Protein AF-A0A257RKQ1-F1 (afdb_monomer)

Radius of gyration: 13.01 Å; Cα contacts (8 Å, |Δi|>4): 77; chains: 1; bounding box: 38×26×35 Å

pLDDT: mean 87.75, std 10.82, range [37.28, 96.25]

Mean predicted aligned error: 4.76 Å

Foldseek 3Di:
DDPLLVLLVVVLVPDDPDQDLVNLLVQLLVLVVLLVVQVPDPPRDPVSNSVSLSSNVSSLVVNCVVVVNDDDSVVVPPVVVVVVVSQVVCVVVVRHSPPDD

Nearest PDB structures (foldseek):
  3crc-assembly1_B  TM=5.013E-01  e=1.501E+00  Escherichia coli K-12
  7qcf-assembly2_C-2  TM=6.398E-01  e=3.801E+00  Escherichia coli K-12
  5ie9-assembly1_C  TM=5.727E-01  e=3.801E+00  Bacillus cereus
  3cra-assembly1_A  TM=4.741E-01  e=4.240E+00  Escherichia coli K-12

Structure (mmCIF, N/CA/C/O backbone):
data_AF-A0A257RKQ1-F1
#
_entry.id   AF-A0A257RKQ1-F1
#
loop_
_atom_site.group_PDB
_atom_site.id
_atom_site.type_symbol
_atom_site.label_atom_id
_atom_site.label_alt_id
_atom_site.label_comp_id
_atom_site.label_asym_id
_atom_site.label_entity_id
_atom_site.label_seq_id
_atom_site.pdbx_PDB_ins_code
_atom_site.Cartn_x
_atom_site.Cartn_y
_atom_site.Cartn_z
_atom_site.occupancy
_atom_site.B_iso_or_equiv
_atom_site.auth_seq_id
_atom_site.auth_comp_id
_atom_site.auth_asym_id
_atom_site.auth_atom_id
_atom_site.pdbx_PDB_model_num
ATOM 1 N N . MET A 1 1 ? 5.267 3.805 -19.450 1.00 68.06 1 MET A N 1
ATOM 2 C CA . MET A 1 1 ? 5.189 2.971 -18.236 1.00 68.06 1 MET A CA 1
ATOM 3 C C . MET A 1 1 ? 6.596 2.871 -17.667 1.00 68.06 1 MET A C 1
ATOM 5 O O . MET A 1 1 ? 7.515 2.649 -18.447 1.00 68.06 1 MET A O 1
ATOM 9 N N . SER A 1 2 ? 6.803 3.191 -16.387 1.00 87.94 2 SER A N 1
ATOM 10 C CA . SER A 1 2 ? 8.135 3.128 -15.765 1.00 87.94 2 SER A CA 1
ATOM 11 C C . SER A 1 2 ? 8.404 1.716 -15.237 1.00 87.94 2 SER A C 1
ATOM 13 O O . SER A 1 2 ? 7.466 0.991 -14.909 1.00 87.94 2 SER A O 1
ATOM 15 N N . MET A 1 3 ? 9.680 1.338 -15.095 1.00 91.50 3 MET A N 1
ATOM 16 C CA . MET A 1 3 ? 10.067 0.056 -14.483 1.00 91.50 3 MET A CA 1
ATOM 17 C C . MET A 1 3 ? 9.423 -0.131 -13.099 1.00 91.50 3 MET A C 1
ATOM 19 O O . MET A 1 3 ? 9.041 -1.238 -12.733 1.00 91.50 3 MET A O 1
ATOM 23 N N . TYR A 1 4 ? 9.275 0.956 -12.338 1.00 93.56 4 TYR A N 1
ATOM 24 C CA . TYR A 1 4 ? 8.638 0.933 -11.024 1.00 93.56 4 TYR A CA 1
ATOM 25 C C . TYR A 1 4 ? 7.174 0.483 -11.100 1.00 93.56 4 TYR A C 1
ATOM 27 O O . TYR A 1 4 ? 6.776 -0.449 -10.404 1.00 93.56 4 TYR A O 1
ATOM 35 N N . VAL A 1 5 ? 6.395 1.095 -11.997 1.00 93.44 5 VAL A N 1
ATOM 36 C CA . VAL A 1 5 ? 4.977 0.768 -12.208 1.00 93.44 5 VAL A CA 1
ATOM 37 C C . VAL A 1 5 ? 4.810 -0.672 -12.698 1.00 93.44 5 VAL A C 1
ATOM 39 O O . VAL A 1 5 ? 3.911 -1.377 -12.241 1.00 93.44 5 VAL A O 1
ATOM 42 N N . GLU A 1 6 ? 5.702 -1.157 -13.566 1.00 93.81 6 GLU A N 1
ATOM 43 C CA . GLU A 1 6 ? 5.685 -2.557 -14.015 1.00 93.81 6 GLU A CA 1
ATOM 44 C C . GLU A 1 6 ? 5.924 -3.541 -12.862 1.00 93.81 6 GLU A C 1
ATOM 46 O O . GLU A 1 6 ? 5.223 -4.552 -12.748 1.00 93.81 6 GLU A O 1
ATOM 51 N N . LEU A 1 7 ? 6.894 -3.248 -11.989 1.00 94.31 7 LEU A N 1
ATOM 52 C CA . LEU A 1 7 ? 7.181 -4.065 -10.809 1.00 94.31 7 LEU A CA 1
ATOM 53 C C . LEU A 1 7 ? 6.007 -4.062 -9.828 1.00 94.31 7 LEU A C 1
ATOM 55 O O . LEU A 1 7 ? 5.608 -5.130 -9.365 1.00 94.31 7 LEU A O 1
ATOM 59 N N . LEU A 1 8 ? 5.425 -2.894 -9.550 1.00 94.50 8 LEU A N 1
ATOM 60 C CA . LEU A 1 8 ? 4.277 -2.763 -8.653 1.00 94.50 8 LEU A CA 1
ATOM 61 C C . LEU A 1 8 ? 3.054 -3.511 -9.196 1.00 94.50 8 LEU A C 1
ATOM 63 O O . LEU A 1 8 ? 2.415 -4.269 -8.467 1.00 94.50 8 LEU A O 1
ATOM 67 N N . THR A 1 9 ? 2.771 -3.365 -10.491 1.00 94.44 9 THR A N 1
ATOM 68 C CA . THR A 1 9 ? 1.660 -4.051 -11.164 1.00 94.44 9 THR A CA 1
ATOM 69 C C . THR A 1 9 ? 1.805 -5.569 -11.072 1.00 94.44 9 THR A C 1
ATOM 71 O O . THR A 1 9 ? 0.854 -6.261 -10.704 1.00 94.44 9 THR A O 1
ATOM 74 N N . ARG A 1 10 ? 3.005 -6.105 -11.337 1.00 94.19 10 ARG A N 1
ATOM 75 C CA . ARG A 1 10 ? 3.280 -7.543 -11.179 1.00 94.19 10 ARG A CA 1
ATOM 76 C C . ARG A 1 10 ? 3.136 -7.995 -9.730 1.00 94.19 10 ARG A C 1
ATOM 78 O O . ARG A 1 10 ? 2.465 -8.988 -9.464 1.00 94.19 10 ARG A O 1
ATOM 85 N N . ALA A 1 11 ? 3.695 -7.238 -8.790 1.00 93.19 11 ALA A N 1
ATOM 86 C CA . ALA A 1 11 ? 3.623 -7.572 -7.374 1.00 93.19 11 ALA A CA 1
ATOM 87 C C . ALA A 1 11 ? 2.170 -7.612 -6.863 1.00 93.19 11 ALA A C 1
ATOM 89 O O . ALA A 1 11 ? 1.841 -8.455 -6.025 1.00 93.19 11 ALA A O 1
ATOM 90 N N . LEU A 1 12 ? 1.299 -6.730 -7.370 1.00 91.94 12 LEU A N 1
ATOM 91 C CA . LEU A 1 12 ? -0.137 -6.700 -7.070 1.00 91.94 12 LEU A CA 1
ATOM 92 C C . LEU A 1 12 ? -0.909 -7.881 -7.666 1.00 91.94 12 LEU A C 1
ATOM 94 O O . LEU A 1 12 ? -1.853 -8.353 -7.028 1.00 91.94 12 LEU A O 1
ATOM 98 N N . ALA A 1 13 ? -0.520 -8.353 -8.854 1.00 90.44 13 ALA A N 1
ATOM 99 C CA . ALA A 1 13 ? -1.106 -9.541 -9.475 1.00 90.44 13 ALA A CA 1
ATOM 100 C C . ALA A 1 13 ? -0.804 -10.817 -8.668 1.00 90.44 13 ALA A C 1
ATOM 102 O O . ALA A 1 13 ? -1.638 -11.713 -8.600 1.00 90.44 13 ALA A O 1
ATOM 103 N N . GLU A 1 14 ? 0.350 -10.868 -7.999 1.00 88.88 14 GLU A N 1
ATOM 104 C CA . GLU A 1 14 ? 0.760 -11.966 -7.110 1.00 88.88 14 GLU A CA 1
ATOM 105 C C . GLU A 1 14 ? 0.217 -11.831 -5.672 1.00 88.88 14 GLU A C 1
ATOM 107 O O . GLU A 1 14 ? 0.628 -12.561 -4.766 1.00 88.88 14 GLU A O 1
ATOM 112 N N . TRP A 1 15 ? -0.680 -10.874 -5.413 1.00 85.25 15 TRP A N 1
ATOM 113 C CA . TRP A 1 15 ? -1.213 -10.666 -4.070 1.00 85.25 15 TRP A CA 1
ATOM 114 C C . TRP A 1 15 ? -2.145 -11.814 -3.648 1.00 85.25 15 TRP A C 1
ATOM 116 O O . TRP A 1 15 ? -3.109 -12.102 -4.360 1.00 85.25 15 TRP A O 1
ATOM 126 N N . PRO A 1 16 ? -1.934 -12.426 -2.468 1.00 79.88 16 PRO A N 1
ATOM 127 C CA . PRO A 1 16 ? -2.811 -13.481 -1.977 1.00 79.88 16 PRO A CA 1
ATOM 128 C C . PRO A 1 16 ? -4.207 -12.926 -1.671 1.00 79.88 16 PRO A C 1
ATOM 130 O O . PRO A 1 16 ? -4.359 -11.944 -0.947 1.00 79.88 16 PRO A O 1
ATOM 133 N N . SER A 1 17 ? -5.243 -13.572 -2.199 1.00 70.44 17 SER A N 1
ATOM 134 C CA . SER A 1 17 ? -6.639 -13.118 -2.128 1.00 70.44 17 SER A 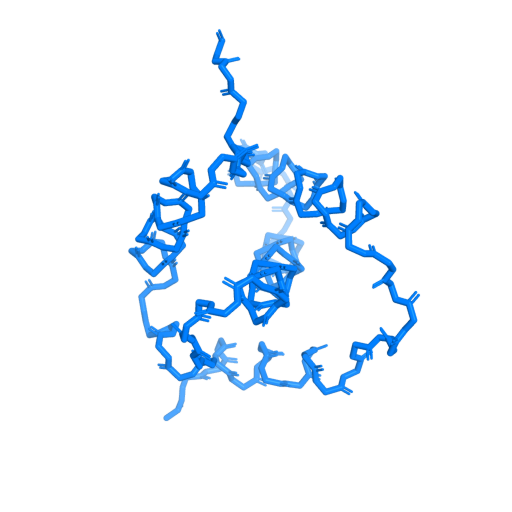CA 1
ATOM 135 C C . SER A 1 17 ? -7.269 -13.131 -0.726 1.00 70.44 17 SER A C 1
ATOM 137 O O . SER A 1 17 ? -8.403 -12.692 -0.585 1.00 70.44 17 SER A O 1
ATOM 139 N N . GLU A 1 18 ? -6.574 -13.624 0.303 1.00 67.56 18 GLU A N 1
ATOM 140 C CA . GLU A 1 18 ? -7.171 -13.982 1.604 1.00 67.56 18 GLU A CA 1
ATOM 141 C C . GLU A 1 18 ? -6.707 -13.129 2.801 1.00 67.56 18 GLU A C 1
ATOM 143 O O . GLU A 1 18 ? -6.971 -13.478 3.953 1.00 67.56 18 GLU A O 1
ATOM 148 N N . ILE A 1 19 ? -6.014 -12.006 2.584 1.00 71.94 19 ILE A N 1
ATOM 149 C CA . ILE A 1 19 ? -5.618 -11.138 3.708 1.00 71.94 19 ILE A CA 1
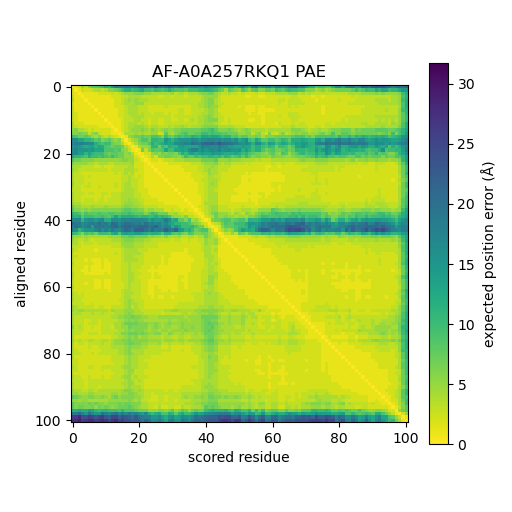ATOM 150 C C . ILE A 1 19 ? -6.847 -10.369 4.210 1.00 71.94 19 ILE A C 1
ATOM 152 O O . ILE A 1 19 ? -7.393 -9.540 3.489 1.00 71.94 19 ILE A O 1
ATOM 156 N N . ARG A 1 20 ? -7.268 -10.649 5.451 1.00 74.62 20 ARG A N 1
ATOM 157 C CA . ARG A 1 20 ? -8.366 -9.949 6.144 1.00 74.62 20 ARG A CA 1
ATOM 158 C C . ARG A 1 20 ? -7.987 -8.491 6.433 1.00 74.62 20 ARG A C 1
ATOM 160 O O . ARG A 1 20 ? -6.828 -8.223 6.744 1.00 74.62 20 ARG A O 1
ATOM 167 N N . ASP A 1 21 ? -8.967 -7.590 6.420 1.00 73.25 21 ASP A N 1
ATOM 168 C CA . ASP A 1 21 ? -8.766 -6.134 6.537 1.00 73.25 21 ASP A CA 1
ATOM 169 C C . ASP A 1 21 ? -7.946 -5.706 7.768 1.00 73.25 21 ASP A C 1
ATOM 171 O O . ASP A 1 21 ? -6.970 -4.970 7.632 1.00 73.25 21 ASP A O 1
ATOM 175 N N . ASP A 1 22 ? -8.244 -6.231 8.961 1.00 76.62 22 ASP A N 1
ATOM 176 C CA . ASP A 1 22 ? -7.478 -5.889 10.173 1.00 76.62 22 ASP A CA 1
ATOM 177 C C . ASP A 1 22 ? -6.000 -6.309 10.059 1.00 76.62 22 ASP A C 1
ATOM 179 O O . ASP A 1 22 ? -5.084 -5.597 10.477 1.00 76.62 22 ASP A O 1
ATOM 183 N N . THR A 1 23 ? -5.749 -7.454 9.420 1.00 86.25 23 THR A N 1
ATOM 184 C CA . THR A 1 23 ? -4.394 -7.946 9.138 1.00 86.25 23 THR A CA 1
ATOM 185 C C . THR A 1 23 ? -3.705 -7.099 8.066 1.00 86.25 23 THR A C 1
ATOM 187 O O . THR A 1 23 ? -2.483 -6.946 8.094 1.00 86.25 23 THR A O 1
ATOM 190 N N . LEU A 1 24 ? -4.468 -6.513 7.139 1.00 90.19 24 LEU A N 1
ATOM 191 C CA . LEU A 1 24 ? -3.953 -5.653 6.079 1.00 90.19 24 LEU A CA 1
ATOM 192 C C . LEU A 1 24 ? -3.410 -4.331 6.628 1.00 90.19 24 LEU A C 1
ATOM 194 O O . LEU A 1 24 ? -2.336 -3.901 6.206 1.00 90.19 24 LEU A O 1
ATOM 198 N N . VAL A 1 25 ? -4.090 -3.724 7.605 1.00 91.38 25 VAL A N 1
ATOM 199 C CA . VAL A 1 25 ? -3.624 -2.493 8.270 1.00 91.38 25 VAL A CA 1
ATOM 200 C C . VAL A 1 25 ? -2.303 -2.736 9.004 1.00 91.38 25 VAL A C 1
ATOM 202 O O . VAL A 1 25 ? -1.340 -1.979 8.846 1.00 91.38 25 VAL A O 1
ATOM 205 N N . GLU A 1 26 ? -2.217 -3.810 9.792 1.00 91.12 26 GLU A N 1
ATOM 206 C CA . GLU A 1 26 ? -0.981 -4.171 10.495 1.00 91.12 26 GLU A CA 1
ATOM 207 C C . GLU A 1 26 ? 0.157 -4.506 9.526 1.00 91.12 26 GLU A C 1
ATOM 209 O O . GLU A 1 26 ? 1.304 -4.092 9.735 1.00 91.12 26 GLU A O 1
ATOM 214 N N . TYR A 1 27 ? -0.157 -5.211 8.438 1.00 92.19 27 TYR A N 1
ATOM 215 C CA . TYR A 1 27 ? 0.794 -5.518 7.378 1.00 92.19 27 TYR A CA 1
ATOM 216 C C . TYR A 1 27 ? 1.314 -4.245 6.696 1.00 92.19 27 TYR A C 1
ATOM 218 O O . TYR A 1 27 ? 2.529 -4.067 6.598 1.00 92.19 27 TYR A O 1
ATOM 226 N N . ALA A 1 28 ? 0.433 -3.314 6.317 1.00 93.69 28 ALA A N 1
ATOM 227 C CA . ALA A 1 28 ? 0.813 -2.033 5.723 1.00 93.69 28 ALA A CA 1
ATOM 228 C C . ALA A 1 28 ? 1.728 -1.223 6.658 1.00 93.69 28 ALA A C 1
ATOM 230 O O . ALA A 1 28 ? 2.780 -0.740 6.233 1.00 93.69 28 ALA A O 1
ATOM 231 N N . ARG A 1 29 ? 1.408 -1.164 7.959 1.00 94.25 29 ARG A N 1
ATOM 232 C CA . ARG A 1 29 ? 2.260 -0.523 8.980 1.00 94.25 29 ARG A CA 1
ATOM 233 C C . ARG A 1 29 ? 3.640 -1.182 9.087 1.00 94.25 29 ARG A C 1
ATOM 235 O O . ARG A 1 29 ? 4.650 -0.485 9.205 1.00 94.25 29 ARG A O 1
ATOM 242 N N . ASN A 1 30 ? 3.708 -2.515 9.049 1.00 93.69 30 ASN A N 1
ATOM 243 C CA . ASN A 1 30 ? 4.975 -3.255 9.046 1.00 93.69 30 ASN A CA 1
ATOM 244 C C . ASN A 1 30 ? 5.821 -2.926 7.808 1.00 93.69 30 ASN A C 1
ATOM 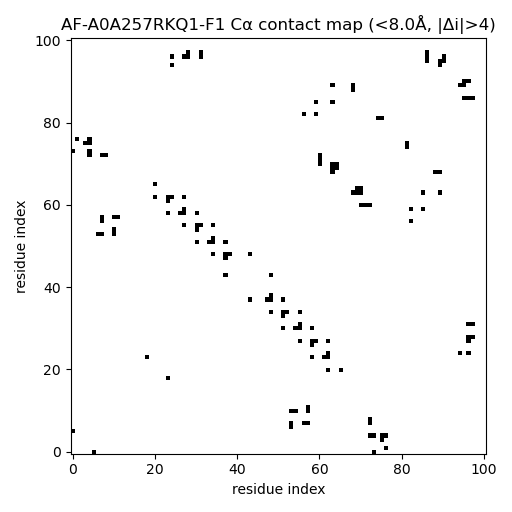246 O O . ASN A 1 30 ? 7.005 -2.611 7.947 1.00 93.69 30 ASN A O 1
ATOM 250 N N . CYS A 1 31 ? 5.216 -2.948 6.619 1.00 94.75 31 CYS A N 1
ATOM 251 C CA . CYS A 1 31 ? 5.889 -2.601 5.370 1.00 94.75 31 CYS A CA 1
ATOM 252 C C . CYS A 1 31 ? 6.406 -1.158 5.387 1.00 94.75 31 CYS A C 1
ATOM 254 O O . CYS A 1 31 ? 7.565 -0.927 5.041 1.00 94.75 31 CYS A O 1
ATOM 256 N N . ARG A 1 32 ? 5.610 -0.204 5.889 1.00 94.31 32 ARG A N 1
ATOM 257 C CA . ARG A 1 32 ? 6.020 1.201 6.020 1.00 94.31 32 ARG A CA 1
ATOM 258 C C . ARG A 1 32 ? 7.257 1.359 6.897 1.00 94.31 32 ARG A C 1
ATOM 260 O O . ARG A 1 32 ? 8.228 2.010 6.508 1.00 94.31 32 ARG A O 1
ATOM 267 N N . ARG A 1 33 ? 7.255 0.727 8.077 1.00 93.12 33 ARG A N 1
ATOM 268 C CA . ARG A 1 33 ? 8.417 0.735 8.981 1.00 93.12 33 ARG A CA 1
ATOM 269 C C . ARG A 1 33 ? 9.649 0.132 8.315 1.00 93.12 33 ARG A C 1
ATOM 271 O O . ARG A 1 33 ? 10.745 0.666 8.480 1.00 93.12 33 ARG A O 1
ATOM 278 N N . GLU A 1 34 ? 9.489 -0.953 7.561 1.00 92.12 34 GLU A N 1
ATOM 279 C CA . GLU A 1 34 ? 10.610 -1.587 6.867 1.00 92.12 34 GLU A CA 1
ATOM 280 C C . GLU A 1 34 ? 11.179 -0.717 5.744 1.00 92.12 34 GLU A C 1
ATOM 282 O O . GLU A 1 34 ? 12.404 -0.639 5.605 1.00 92.12 34 GLU A O 1
ATOM 287 N N .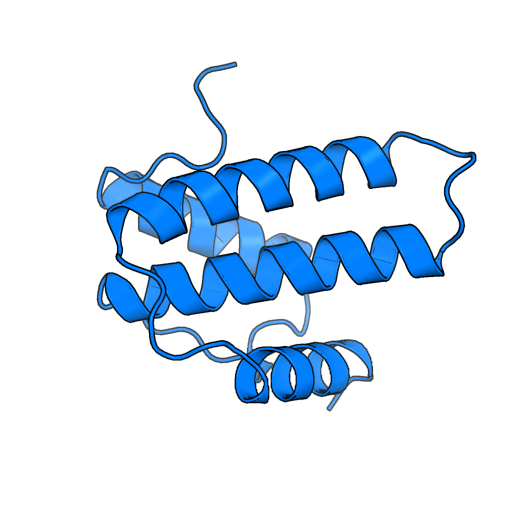 MET A 1 35 ? 10.319 -0.030 4.992 1.00 93.00 35 MET A N 1
ATOM 288 C CA . MET A 1 35 ? 10.713 0.935 3.967 1.00 93.00 35 MET A CA 1
ATOM 289 C C . MET A 1 35 ? 11.554 2.065 4.579 1.00 93.00 35 MET A C 1
ATOM 291 O O . MET A 1 35 ? 12.692 2.273 4.159 1.00 93.00 35 MET A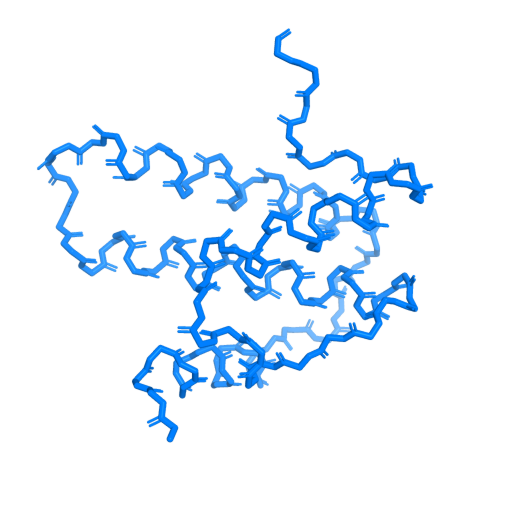 O 1
ATOM 295 N N . VAL A 1 36 ? 11.067 2.714 5.645 1.00 90.19 36 VAL A N 1
ATOM 296 C CA . VAL A 1 36 ? 11.788 3.796 6.352 1.00 90.19 36 VAL A CA 1
ATOM 297 C C . VAL A 1 36 ? 13.106 3.304 6.968 1.00 90.19 36 VAL A C 1
ATOM 299 O O . VAL A 1 36 ? 14.150 3.961 6.908 1.00 90.19 36 VAL A O 1
ATOM 302 N N . ARG A 1 37 ? 13.102 2.102 7.552 1.00 88.38 37 ARG A N 1
ATOM 303 C CA . ARG A 1 37 ? 14.316 1.478 8.100 1.00 88.38 37 ARG A CA 1
ATOM 304 C C . ARG A 1 37 ? 15.344 1.172 7.013 1.00 88.38 37 ARG A C 1
ATOM 306 O O . ARG A 1 37 ? 16.542 1.120 7.291 1.00 88.38 37 ARG A O 1
ATOM 313 N N . THR A 1 38 ? 14.891 0.902 5.797 1.00 86.25 38 THR A N 1
ATOM 314 C CA . THR A 1 38 ? 15.767 0.538 4.687 1.00 86.25 38 THR A CA 1
ATOM 315 C C . THR A 1 38 ? 16.327 1.757 3.975 1.00 86.25 38 THR A C 1
ATOM 317 O O . THR A 1 38 ? 17.517 1.750 3.672 1.00 86.25 38 THR A O 1
ATOM 320 N N . SER A 1 39 ? 15.539 2.821 3.816 1.00 79.38 39 SER A N 1
ATOM 321 C CA . SER A 1 39 ? 16.012 4.092 3.254 1.00 79.38 39 SER A CA 1
ATOM 322 C C . SER A 1 39 ? 17.068 4.772 4.136 1.00 79.38 39 SER A C 1
ATOM 324 O O . SER A 1 39 ? 18.023 5.358 3.632 1.00 79.38 39 SER A O 1
ATOM 326 N N . SER A 1 40 ? 16.958 4.638 5.461 1.00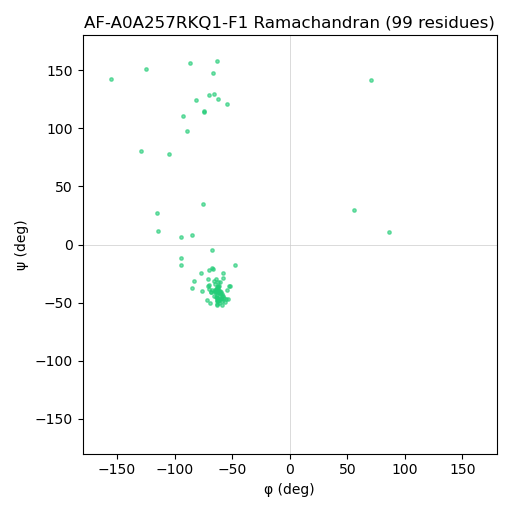 75.44 40 SER A N 1
ATOM 327 C CA . SER A 1 40 ? 17.916 5.209 6.423 1.00 75.44 40 SER A CA 1
ATOM 328 C C . SER A 1 40 ? 19.236 4.433 6.541 1.00 75.44 40 SER A C 1
ATOM 330 O O . SER A 1 40 ? 20.266 4.994 6.928 1.00 75.44 40 SER A O 1
ATOM 332 N N . ARG A 1 41 ? 19.256 3.136 6.210 1.00 73.25 41 ARG A N 1
ATOM 333 C CA . ARG A 1 41 ? 20.458 2.298 6.327 1.00 73.25 41 ARG A CA 1
ATOM 334 C C . ARG A 1 41 ? 21.280 2.350 5.044 1.00 73.25 41 ARG A C 1
ATOM 336 O O . ARG A 1 41 ? 21.086 1.532 4.153 1.00 73.25 41 ARG A O 1
ATOM 343 N N . ARG A 1 42 ? 22.313 3.202 5.032 1.00 60.28 42 ARG A N 1
ATOM 344 C CA . ARG A 1 42 ? 23.350 3.297 3.974 1.00 60.28 42 ARG A CA 1
ATOM 345 C C . ARG A 1 42 ? 23.981 1.961 3.528 1.00 60.28 42 ARG A C 1
ATOM 347 O O . ARG A 1 42 ? 24.620 1.928 2.486 1.00 60.28 42 ARG A O 1
ATOM 354 N N . GLN A 1 43 ? 23.852 0.887 4.312 1.00 61.25 43 GLN A N 1
ATOM 355 C CA . GLN A 1 43 ? 24.416 -0.438 4.018 1.00 61.25 43 GLN A CA 1
ATOM 356 C C . GLN A 1 43 ? 23.451 -1.407 3.320 1.00 61.25 43 GLN A C 1
ATOM 358 O O . GLN A 1 43 ? 23.889 -2.461 2.862 1.00 61.25 43 GLN A O 1
ATOM 363 N N . LYS A 1 44 ? 22.148 -1.109 3.243 1.00 64.88 44 LYS A N 1
ATOM 364 C CA . LYS A 1 44 ? 21.221 -1.960 2.488 1.00 64.88 44 LYS A CA 1
ATOM 365 C C . LYS A 1 44 ? 21.320 -1.587 1.006 1.00 64.88 44 LYS A C 1
ATOM 367 O O . LYS A 1 44 ? 21.202 -0.422 0.647 1.00 64.88 44 LYS A O 1
ATOM 372 N N . GLY A 1 45 ? 21.601 -2.573 0.153 1.00 80.69 45 GLY A N 1
ATOM 373 C CA . GLY A 1 45 ? 21.760 -2.355 -1.288 1.00 80.69 45 GLY A CA 1
ATOM 374 C C . GLY A 1 45 ? 20.478 -1.843 -1.953 1.00 80.69 45 GLY A C 1
ATOM 375 O O . GLY A 1 45 ? 19.380 -2.084 -1.453 1.00 80.69 45 GLY A O 1
ATOM 376 N N . ALA A 1 46 ? 20.618 -1.189 -3.111 1.00 85.12 46 ALA A N 1
ATOM 377 C CA . ALA A 1 46 ? 19.511 -0.573 -3.855 1.00 85.12 46 ALA A CA 1
ATOM 378 C C . ALA A 1 46 ? 18.324 -1.527 -4.103 1.00 85.12 46 ALA A C 1
ATOM 380 O O . ALA A 1 46 ? 17.173 -1.117 -4.004 1.00 85.12 46 ALA A O 1
ATOM 381 N N . TYR A 1 47 ? 18.589 -2.818 -4.330 1.00 89.06 47 TYR A N 1
ATOM 382 C CA . TYR A 1 47 ? 17.545 -3.837 -4.488 1.00 89.06 47 TYR A CA 1
ATOM 383 C C . TYR A 1 47 ? 16.694 -4.045 -3.231 1.00 89.06 47 TYR A C 1
ATOM 385 O O . TYR A 1 47 ? 15.488 -4.236 -3.337 1.00 89.06 47 TYR A O 1
ATOM 393 N N . ALA A 1 48 ? 17.298 -3.998 -2.041 1.00 90.38 48 ALA A N 1
ATOM 394 C CA . ALA A 1 48 ? 16.564 -4.156 -0.788 1.00 90.38 48 ALA A CA 1
ATOM 395 C C . ALA A 1 48 ? 15.685 -2.932 -0.496 1.00 90.38 48 ALA A C 1
ATOM 397 O O . ALA A 1 48 ? 14.585 -3.091 0.028 1.00 90.38 48 ALA A O 1
ATOM 398 N N . ALA A 1 49 ? 16.155 -1.732 -0.854 1.00 90.56 49 ALA A N 1
ATOM 399 C CA . ALA A 1 49 ? 15.357 -0.511 -0.773 1.00 90.56 49 ALA A CA 1
ATOM 400 C C . ALA A 1 49 ? 14.151 -0.578 -1.709 1.00 90.56 49 ALA A C 1
ATOM 402 O O . ALA A 1 49 ? 13.024 -0.464 -1.237 1.00 90.56 49 ALA A O 1
ATOM 403 N N . LEU A 1 50 ? 14.379 -0.902 -2.983 1.00 91.81 50 LEU A N 1
ATOM 404 C CA . LEU A 1 50 ? 13.307 -1.050 -3.964 1.00 91.81 50 LEU A CA 1
ATOM 405 C C . LEU A 1 50 ? 12.289 -2.126 -3.555 1.00 91.81 50 LEU A C 1
ATOM 407 O O . LEU A 1 50 ? 11.087 -1.914 -3.663 1.00 91.81 50 LEU A O 1
ATOM 411 N N . ALA A 1 51 ? 12.744 -3.272 -3.041 1.00 93.19 51 ALA A N 1
ATOM 412 C CA . ALA A 1 51 ? 11.844 -4.323 -2.572 1.00 93.19 51 ALA A CA 1
ATOM 413 C C . ALA A 1 51 ? 10.967 -3.864 -1.394 1.00 93.19 51 ALA A C 1
ATOM 415 O O . ALA A 1 51 ? 9.791 -4.220 -1.334 1.00 93.19 51 ALA A O 1
ATOM 416 N N . ALA A 1 52 ? 11.517 -3.071 -0.468 1.00 94.12 52 ALA A N 1
ATOM 417 C CA . ALA A 1 52 ? 10.761 -2.534 0.660 1.00 94.12 52 ALA A CA 1
ATOM 418 C C . ALA A 1 52 ? 9.734 -1.477 0.219 1.00 94.12 52 ALA A C 1
ATOM 420 O O . ALA A 1 52 ? 8.619 -1.474 0.737 1.00 94.12 52 ALA A O 1
ATOM 421 N N . GLU A 1 53 ? 10.082 -0.630 -0.754 1.00 94.81 53 GLU A N 1
ATOM 422 C CA . GLU A 1 53 ? 9.153 0.329 -1.366 1.00 94.81 53 GLU A CA 1
ATOM 423 C C . GLU A 1 53 ? 8.002 -0.381 -2.081 1.00 94.81 53 GLU A C 1
ATOM 425 O O . GLU A 1 53 ? 6.844 -0.138 -1.759 1.00 94.81 53 GLU A O 1
ATOM 430 N N . ILE A 1 54 ? 8.303 -1.335 -2.969 1.00 95.69 54 ILE A N 1
ATOM 431 C CA . ILE A 1 54 ? 7.277 -2.100 -3.692 1.00 95.69 54 ILE A CA 1
ATOM 432 C C . ILE A 1 54 ? 6.382 -2.877 -2.721 1.00 95.69 54 ILE A C 1
ATOM 434 O O . ILE A 1 54 ? 5.169 -2.925 -2.913 1.00 95.69 54 ILE A O 1
ATOM 438 N N . ALA A 1 55 ? 6.944 -3.473 -1.664 1.00 94.62 55 ALA A N 1
ATOM 439 C CA . ALA A 1 55 ? 6.150 -4.172 -0.657 1.00 94.62 55 ALA A CA 1
ATOM 440 C C 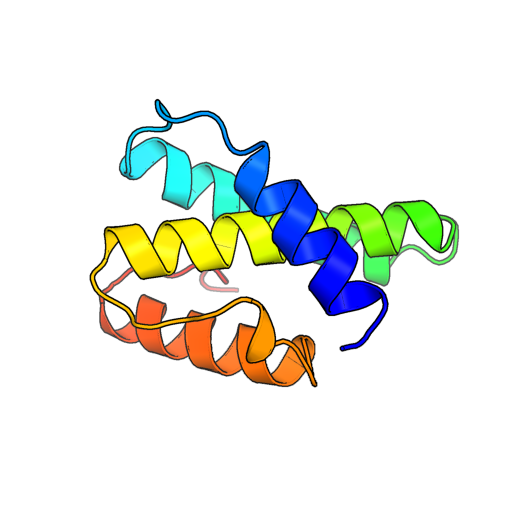. ALA A 1 55 ? 5.178 -3.229 0.068 1.00 94.62 55 ALA A C 1
ATOM 442 O O . ALA A 1 55 ? 4.033 -3.616 0.316 1.00 94.62 55 ALA A O 1
ATOM 443 N N . TYR A 1 56 ? 5.621 -2.010 0.390 1.00 96.19 56 TYR A N 1
ATOM 444 C CA . TYR A 1 56 ? 4.772 -1.007 1.019 1.00 96.19 56 TYR A CA 1
ATOM 445 C C . TYR A 1 56 ? 3.699 -0.477 0.073 1.00 96.19 56 TYR A C 1
ATOM 447 O O . TYR A 1 56 ? 2.524 -0.547 0.419 1.00 96.19 56 TYR A O 1
ATOM 455 N N . ASP A 1 57 ? 4.065 -0.050 -1.132 1.00 96.25 57 ASP A N 1
ATOM 456 C CA . ASP A 1 57 ? 3.118 0.506 -2.103 1.00 96.25 57 ASP A CA 1
ATOM 457 C C . ASP A 1 57 ? 2.065 -0.530 -2.505 1.00 96.25 57 ASP A C 1
ATOM 459 O O . ASP A 1 57 ? 0.882 -0.224 -2.632 1.00 96.25 57 ASP A O 1
ATOM 463 N N . ARG A 1 58 ? 2.461 -1.803 -2.593 1.00 95.12 58 ARG A N 1
ATOM 464 C CA . ARG A 1 58 ? 1.532 -2.915 -2.794 1.00 95.12 58 ARG A CA 1
ATOM 465 C C . ARG A 1 58 ? 0.515 -3.033 -1.656 1.00 95.12 58 ARG A C 1
ATOM 467 O O . ARG A 1 58 ? -0.673 -3.216 -1.920 1.00 95.12 58 ARG A O 1
AT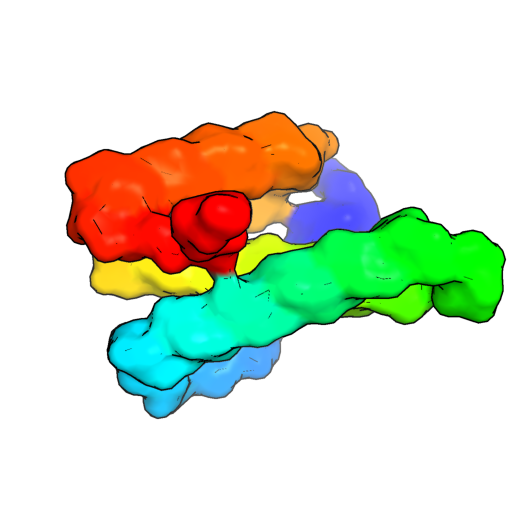OM 474 N N . ALA A 1 59 ? 0.973 -2.962 -0.406 1.00 94.12 59 ALA A N 1
ATOM 475 C CA . ALA A 1 59 ? 0.099 -3.006 0.764 1.00 94.12 59 ALA A CA 1
ATOM 476 C C . ALA A 1 59 ? -0.827 -1.782 0.821 1.00 94.12 59 ALA A C 1
ATOM 478 O O . ALA A 1 59 ? -2.012 -1.927 1.111 1.00 94.12 59 ALA A O 1
ATOM 479 N N . LEU A 1 60 ? -0.295 -0.604 0.490 1.00 95.19 60 LEU A N 1
ATOM 480 C CA . LEU A 1 60 ? -1.018 0.661 0.457 1.00 95.19 60 LEU A CA 1
ATOM 481 C C . LEU A 1 60 ? -2.145 0.632 -0.578 1.00 95.19 60 LEU A C 1
ATOM 483 O O . LEU A 1 60 ? -3.289 0.900 -0.230 1.00 95.19 60 LEU A O 1
ATOM 487 N N . VAL A 1 61 ? -1.859 0.198 -1.811 1.00 94.56 61 VAL A N 1
ATOM 488 C CA . VAL A 1 61 ? -2.873 0.036 -2.866 1.00 94.56 61 VAL A CA 1
ATOM 489 C C . VAL A 1 61 ? -3.985 -0.908 -2.417 1.00 94.56 61 VAL A C 1
ATOM 491 O O . VAL A 1 61 ? -5.163 -0.598 -2.574 1.00 94.56 61 VAL A O 1
ATOM 494 N N . LYS A 1 62 ? -3.638 -2.059 -1.831 1.00 93.12 62 LYS A N 1
ATOM 495 C CA . LYS A 1 62 ? -4.642 -3.027 -1.366 1.00 93.12 62 LYS A CA 1
ATOM 496 C C . LYS A 1 62 ? -5.498 -2.469 -0.238 1.00 93.12 62 LYS A C 1
ATOM 498 O O . LYS A 1 62 ? -6.705 -2.685 -0.252 1.00 93.12 62 LYS A O 1
ATOM 503 N N . LEU A 1 63 ? -4.893 -1.737 0.693 1.00 92.62 63 LEU A N 1
ATOM 504 C CA . LEU A 1 63 ? -5.619 -1.100 1.782 1.00 92.62 63 LEU A CA 1
ATOM 505 C C . LEU A 1 63 ? -6.558 -0.008 1.257 1.00 92.62 63 LEU A C 1
ATOM 507 O O . LEU A 1 63 ? -7.721 0.029 1.635 1.00 92.62 63 LEU A O 1
ATOM 511 N N . CYS A 1 64 ? -6.096 0.827 0.328 1.00 93.88 64 CYS A N 1
ATOM 512 C CA . CYS A 1 64 ? -6.942 1.810 -0.340 1.00 93.88 64 CYS A CA 1
ATOM 513 C C . CYS A 1 64 ? -8.158 1.154 -1.011 1.00 93.88 64 CYS A C 1
ATOM 515 O O . CYS A 1 64 ? -9.288 1.567 -0.759 1.00 93.88 64 CYS A O 1
ATOM 517 N N . LEU A 1 65 ? -7.947 0.089 -1.790 1.00 91.56 65 LEU A N 1
ATOM 518 C CA . LEU A 1 65 ? -9.037 -0.635 -2.448 1.00 91.56 65 LEU A CA 1
ATOM 519 C C . LEU A 1 65 ? -10.015 -1.280 -1.452 1.00 91.56 65 LEU A C 1
ATOM 521 O O . LEU A 1 65 ? -11.213 -1.281 -1.713 1.00 91.56 65 LEU A O 1
ATOM 525 N N . ALA A 1 66 ? -9.532 -1.789 -0.314 1.00 91.00 66 ALA A N 1
ATOM 526 C CA . ALA A 1 66 ? -10.380 -2.353 0.741 1.00 91.00 66 ALA A CA 1
ATOM 527 C C . ALA A 1 66 ? -11.260 -1.301 1.449 1.00 91.00 66 ALA A C 1
ATOM 529 O O . ALA A 1 66 ? -12.276 -1.648 2.043 1.00 91.00 66 ALA A O 1
ATOM 530 N N . HIS A 1 67 ? -10.894 -0.018 1.366 1.00 90.69 67 HIS A N 1
ATOM 531 C CA . HIS A 1 67 ? -11.604 1.101 1.998 1.00 90.69 67 HIS A CA 1
ATOM 532 C C . HIS A 1 67 ? -12.205 2.091 0.985 1.00 90.69 67 HIS A C 1
ATOM 534 O O . HIS A 1 67 ? -12.356 3.282 1.284 1.00 90.69 67 HIS A O 1
ATOM 540 N N . ASP A 1 68 ? -12.524 1.607 -0.221 1.00 90.62 68 ASP A N 1
ATOM 541 C CA . ASP A 1 68 ? -13.163 2.369 -1.303 1.00 90.62 68 ASP A CA 1
ATOM 542 C C . ASP A 1 68 ? -12.398 3.651 -1.702 1.00 90.62 68 ASP A C 1
ATOM 544 O O . ASP A 1 68 ? -12.964 4.656 -2.146 1.00 90.62 68 ASP A O 1
ATOM 548 N N . VAL A 1 69 ? -11.074 3.638 -1.541 1.00 93.06 69 VAL A N 1
ATOM 549 C CA . VAL A 1 69 ? -10.167 4.690 -2.001 1.00 93.06 69 VAL A CA 1
ATOM 550 C C . VAL A 1 69 ? -9.680 4.314 -3.396 1.00 93.06 69 VAL A C 1
ATOM 552 O O . VAL A 1 69 ? -8.911 3.371 -3.569 1.00 93.06 69 VAL A O 1
ATOM 555 N N . VAL A 1 70 ? -10.119 5.073 -4.403 1.00 91.50 70 VAL A N 1
ATOM 556 C CA . VAL A 1 70 ? -9.661 4.897 -5.790 1.00 91.50 70 VAL A CA 1
ATOM 557 C C . VAL A 1 70 ? -8.157 5.156 -5.879 1.00 91.50 70 VAL A C 1
ATOM 559 O O . VAL A 1 70 ? -7.700 6.228 -5.465 1.00 91.50 70 VAL A O 1
ATOM 562 N N . VAL A 1 71 ? -7.438 4.173 -6.421 1.00 93.62 71 VAL A N 1
ATOM 563 C CA . VAL A 1 71 ? -5.998 4.184 -6.697 1.00 93.62 71 VAL A CA 1
ATOM 564 C C . VAL A 1 71 ? -5.694 3.201 -7.831 1.00 93.62 71 VAL A C 1
ATOM 566 O O . VAL A 1 71 ? -6.286 2.117 -7.892 1.00 93.62 71 VAL A O 1
ATOM 569 N N . ALA A 1 72 ? -4.764 3.553 -8.712 1.00 90.62 72 ALA A N 1
ATOM 570 C CA . ALA A 1 72 ? -4.212 2.671 -9.727 1.00 90.62 72 ALA A CA 1
ATOM 571 C C . ALA A 1 72 ? -2.676 2.602 -9.617 1.00 90.62 72 ALA A C 1
ATOM 573 O O . ALA A 1 72 ? -2.032 3.570 -9.221 1.00 90.62 72 ALA A O 1
ATOM 574 N N . PRO A 1 73 ? -2.039 1.481 -10.006 1.00 89.00 73 PRO A N 1
ATOM 575 C CA . PRO A 1 73 ? -0.576 1.391 -10.033 1.00 89.00 73 PRO A CA 1
ATOM 576 C C . PRO A 1 73 ? 0.076 2.450 -10.930 1.00 89.00 73 PRO A C 1
ATOM 578 O O . PRO A 1 73 ? 1.200 2.868 -10.665 1.00 89.00 73 PRO A O 1
ATOM 581 N N . ASP A 1 74 ? -0.629 2.889 -11.975 1.00 91.31 74 ASP A N 1
ATOM 582 C CA . ASP A 1 74 ? -0.164 3.915 -12.911 1.00 91.31 74 ASP A CA 1
ATOM 583 C C . ASP A 1 74 ? -0.015 5.303 -12.260 1.00 91.31 74 ASP A C 1
ATOM 585 O O . ASP A 1 74 ? 0.773 6.118 -12.750 1.00 91.31 74 ASP A O 1
ATOM 589 N N . ASP A 1 75 ? -0.686 5.549 -11.129 1.00 90.31 75 ASP A N 1
ATOM 590 C CA . ASP A 1 75 ? -0.595 6.808 -10.380 1.00 90.31 75 ASP A CA 1
ATOM 591 C C . ASP A 1 75 ? 0.788 6.966 -9.706 1.00 90.31 75 ASP A C 1
ATOM 593 O O . ASP A 1 75 ? 1.293 8.076 -9.526 1.00 90.31 75 ASP A O 1
ATOM 597 N N . PHE A 1 76 ? 1.516 5.858 -9.487 1.00 92.25 76 PHE A N 1
ATOM 598 C CA . PHE A 1 76 ? 2.857 5.815 -8.875 1.00 92.25 76 PHE A CA 1
ATOM 599 C C . PHE A 1 76 ? 3.993 6.274 -9.813 1.00 92.25 76 PHE A C 1
ATOM 601 O O . PHE A 1 76 ? 5.127 5.791 -9.754 1.00 92.25 76 PHE A O 1
ATOM 608 N N . SER A 1 77 ? 3.720 7.251 -10.678 1.00 89.19 77 SER A N 1
ATOM 609 C CA . SER A 1 77 ? 4.743 7.963 -11.455 1.00 89.19 77 SER A CA 1
ATOM 610 C C . SER A 1 77 ? 5.728 8.728 -10.558 1.00 89.19 77 SER A C 1
ATOM 612 O O . SER A 1 77 ? 6.912 8.818 -10.885 1.00 89.19 77 SER A O 1
ATOM 614 N N . HIS A 1 78 ? 5.245 9.213 -9.407 1.00 90.69 78 HIS A N 1
ATOM 615 C CA . HIS A 1 78 ? 6.016 9.873 -8.353 1.00 90.69 78 HIS A CA 1
ATOM 616 C C . HIS A 1 78 ? 5.688 9.220 -6.998 1.00 90.69 78 HIS A C 1
ATOM 618 O O . HIS A 1 78 ? 4.877 9.761 -6.241 1.00 90.69 78 HIS A O 1
ATOM 624 N N . PRO A 1 79 ? 6.300 8.062 -6.673 1.00 91.81 79 PRO A N 1
ATOM 625 C CA . PRO A 1 79 ? 5.869 7.218 -5.556 1.00 91.81 79 PRO A CA 1
ATOM 626 C C . PRO A 1 79 ? 5.778 7.941 -4.211 1.00 91.81 79 PRO A C 1
ATOM 628 O O . PRO A 1 79 ? 4.840 7.723 -3.461 1.00 91.81 79 PRO A O 1
ATOM 631 N N . GLU A 1 80 ? 6.710 8.842 -3.898 1.00 92.38 80 GLU A N 1
ATOM 632 C CA . GLU A 1 80 ? 6.689 9.577 -2.626 1.00 92.38 80 GLU A CA 1
ATOM 633 C C . GLU A 1 80 ? 5.473 10.501 -2.482 1.00 92.38 80 GLU A C 1
ATOM 635 O O . GLU A 1 80 ? 4.899 10.600 -1.398 1.00 92.38 80 GLU A O 1
ATOM 640 N N . THR A 1 81 ? 5.081 11.171 -3.570 1.00 93.62 81 THR A N 1
ATOM 641 C CA . THR A 1 81 ? 3.924 12.078 -3.569 1.00 93.62 81 THR A CA 1
ATOM 642 C C . THR A 1 81 ? 2.635 11.276 -3.474 1.00 93.62 81 THR A C 1
ATOM 644 O O . THR A 1 81 ? 1.824 11.553 -2.595 1.00 93.62 81 THR A O 1
ATOM 647 N N . GLU A 1 82 ? 2.514 10.229 -4.293 1.00 95.12 82 GLU A N 1
ATOM 648 C CA . GLU A 1 82 ? 1.351 9.339 -4.300 1.00 95.12 82 GLU A CA 1
ATOM 649 C C . GLU A 1 82 ? 1.145 8.680 -2.929 1.00 95.12 82 GLU A C 1
ATOM 651 O O . GLU A 1 82 ? 0.059 8.736 -2.357 1.00 95.12 82 GLU A O 1
ATOM 656 N N . ARG A 1 83 ? 2.214 8.140 -2.324 1.00 95.44 83 ARG A N 1
ATOM 657 C CA . ARG A 1 83 ? 2.150 7.555 -0.976 1.00 95.44 83 ARG A CA 1
ATOM 658 C C . ARG A 1 83 ? 1.610 8.541 0.050 1.00 95.44 83 ARG A C 1
ATOM 660 O O . ARG A 1 83 ? 0.754 8.164 0.840 1.00 95.44 83 ARG A O 1
ATOM 667 N N . ARG A 1 84 ? 2.111 9.780 0.056 1.00 94.88 84 ARG A N 1
ATOM 668 C CA . ARG A 1 84 ? 1.677 10.803 1.015 1.00 94.88 84 ARG A CA 1
ATOM 669 C C . ARG A 1 84 ? 0.187 11.106 0.862 1.00 94.88 84 ARG A C 1
ATOM 671 O O . ARG A 1 84 ? -0.525 11.125 1.85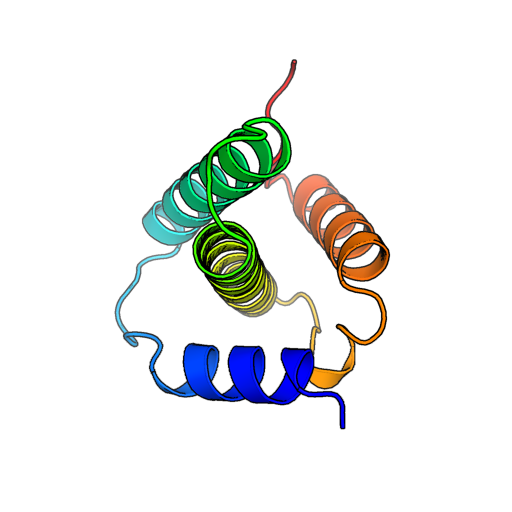8 1.00 94.88 84 ARG A O 1
ATOM 678 N N . GLU A 1 85 ? -0.284 11.299 -0.366 1.00 94.56 85 GLU A N 1
ATOM 679 C CA . GLU A 1 85 ? -1.695 11.601 -0.635 1.00 94.56 85 GLU A CA 1
ATOM 680 C C . GLU A 1 85 ? -2.614 10.436 -0.237 1.00 94.56 85 GLU A C 1
ATOM 682 O O . GLU A 1 85 ? -3.671 10.639 0.364 1.00 94.56 85 GLU A O 1
ATOM 687 N N . LEU A 1 86 ? -2.205 9.195 -0.508 1.00 95.31 86 LEU A N 1
ATOM 688 C CA . LEU A 1 86 ? -2.949 8.006 -0.091 1.00 95.31 86 LEU A CA 1
ATOM 689 C C . LEU A 1 86 ? -2.930 7.810 1.433 1.00 95.31 86 LEU A C 1
ATOM 691 O O . LEU A 1 86 ? -3.965 7.476 2.011 1.00 95.31 86 LEU A O 1
ATOM 695 N N . GLU A 1 87 ? -1.790 8.044 2.092 1.00 95.06 87 GLU A N 1
ATOM 696 C CA . GLU A 1 87 ? -1.669 8.029 3.557 1.00 95.06 87 GLU A CA 1
ATOM 697 C C . GLU A 1 87 ? -2.627 9.048 4.198 1.00 95.06 87 GLU A C 1
ATOM 699 O O . GLU A 1 87 ? -3.339 8.703 5.142 1.00 95.06 87 GLU A O 1
ATOM 704 N N . GLU A 1 88 ? -2.708 10.267 3.660 1.00 94.38 88 GLU A N 1
ATOM 705 C CA . GLU A 1 88 ? -3.635 11.309 4.122 1.00 94.38 88 GLU A CA 1
ATOM 706 C C . GLU A 1 88 ? -5.104 10.886 3.939 1.00 94.38 88 GLU A C 1
ATOM 708 O O . GLU A 1 88 ? -5.882 10.909 4.896 1.00 94.38 88 GLU A O 1
ATOM 713 N N . ARG A 1 89 ? -5.480 10.391 2.750 1.00 94.88 89 ARG A N 1
ATOM 714 C CA . ARG A 1 89 ? -6.848 9.908 2.456 1.00 94.88 89 ARG A CA 1
ATOM 715 C C . ARG A 1 89 ? -7.278 8.736 3.346 1.00 94.88 89 ARG A C 1
ATOM 717 O O . ARG A 1 89 ? -8.472 8.577 3.627 1.00 94.88 89 ARG A O 1
ATOM 724 N N . LEU A 1 90 ? -6.338 7.883 3.752 1.00 93.38 90 LEU A N 1
ATOM 725 C CA . LEU A 1 90 ? -6.576 6.785 4.692 1.00 93.38 90 LEU A CA 1
ATOM 726 C C . LEU A 1 90 ? -6.688 7.294 6.135 1.00 93.38 90 LEU A C 1
ATOM 728 O O . LEU A 1 90 ? -7.580 6.859 6.866 1.00 93.38 90 LEU A O 1
ATOM 732 N N . ALA A 1 91 ? -5.856 8.257 6.535 1.00 93.06 91 ALA A N 1
ATOM 733 C CA . ALA A 1 91 ? -5.934 8.883 7.852 1.00 93.06 91 ALA A CA 1
ATOM 734 C C . ALA A 1 91 ? -7.280 9.598 8.073 1.00 93.06 91 ALA A C 1
ATOM 736 O O . ALA A 1 91 ? -7.880 9.448 9.137 1.00 93.06 91 ALA A O 1
ATOM 737 N N . GLU A 1 92 ? -7.818 10.277 7.052 1.00 91.88 92 GLU A N 1
ATOM 738 C CA . GLU A 1 92 ? -9.172 10.865 7.067 1.00 91.88 92 GLU A CA 1
ATOM 739 C C . GLU A 1 92 ? -10.282 9.829 7.325 1.00 91.88 92 GLU A C 1
ATOM 741 O O . GLU A 1 92 ? -11.351 10.168 7.833 1.00 91.88 92 GLU A O 1
ATOM 746 N N . ARG A 1 93 ? -10.027 8.552 7.012 1.00 89.88 93 ARG A N 1
ATOM 747 C CA . ARG A 1 93 ? -10.924 7.410 7.264 1.00 89.88 93 ARG A CA 1
ATOM 748 C C . ARG A 1 93 ? -10.627 6.689 8.587 1.00 89.88 93 ARG A C 1
ATOM 750 O O . ARG A 1 93 ? -11.218 5.648 8.856 1.00 89.88 93 ARG A O 1
ATOM 757 N N . GLY A 1 94 ? -9.725 7.223 9.413 1.00 91.06 94 GLY A N 1
ATOM 758 C CA . GLY A 1 94 ? -9.334 6.649 10.705 1.00 91.06 94 GLY A CA 1
ATOM 759 C C . GLY A 1 94 ? -8.220 5.598 10.635 1.00 91.06 94 GLY A C 1
ATOM 760 O O . GLY A 1 94 ? -7.946 4.932 11.633 1.00 91.06 94 GLY A O 1
ATOM 761 N N . LEU A 1 95 ? -7.559 5.442 9.484 1.00 90.44 95 LEU A N 1
ATOM 762 C CA . LEU A 1 95 ? -6.509 4.446 9.256 1.00 90.44 95 LEU A CA 1
ATOM 763 C C . LEU A 1 95 ? -5.130 5.105 9.259 1.00 90.44 95 LEU A C 1
ATOM 765 O O . LEU A 1 95 ? -4.520 5.335 8.218 1.00 90.44 95 LEU A O 1
ATOM 769 N N . ASP A 1 96 ? -4.621 5.403 10.452 1.00 89.81 96 ASP A N 1
ATOM 770 C CA . ASP A 1 96 ? -3.279 5.966 10.600 1.00 89.81 96 ASP A CA 1
ATOM 771 C C . ASP A 1 96 ? -2.193 4.895 10.371 1.00 89.81 96 ASP A C 1
ATOM 773 O O . ASP A 1 96 ? -2.056 3.933 11.140 1.00 89.81 96 ASP A O 1
ATOM 777 N N . LEU A 1 97 ? -1.412 5.061 9.301 1.00 86.69 97 LEU A N 1
ATOM 778 C CA . LEU A 1 97 ? -0.264 4.213 8.962 1.00 86.69 97 LEU A CA 1
ATOM 779 C C . LEU A 1 97 ? 1.070 4.762 9.475 1.00 86.69 97 LEU A C 1
ATOM 781 O O . LEU A 1 97 ? 2.053 4.018 9.543 1.00 86.69 97 LEU A O 1
ATOM 785 N N . ILE A 1 98 ? 1.114 6.045 9.821 1.00 81.75 98 ILE A N 1
ATOM 786 C CA . ILE A 1 98 ? 2.325 6.745 10.243 1.00 81.75 98 ILE A CA 1
ATOM 787 C C . ILE A 1 98 ? 2.570 6.497 11.732 1.00 81.75 98 ILE A C 1
ATOM 789 O O . ILE A 1 98 ? 3.726 6.342 12.132 1.00 81.75 98 ILE A O 1
ATOM 793 N N . GLY A 1 99 ? 1.490 6.329 12.500 1.00 62.38 99 GLY A N 1
ATOM 794 C CA . GLY A 1 99 ? 1.521 6.288 13.953 1.00 62.38 99 GLY A CA 1
ATOM 795 C C . GLY A 1 99 ? 1.826 7.680 14.502 1.00 62.38 99 GLY A C 1
ATOM 796 O O . GLY A 1 99 ? 2.657 8.407 13.955 1.00 62.38 99 GLY A O 1
ATOM 797 N N . ALA A 1 100 ? 1.176 8.054 15.604 1.00 42.31 100 ALA A N 1
ATOM 798 C CA . ALA A 1 100 ? 1.617 9.201 16.389 1.00 42.31 100 ALA A CA 1
ATOM 799 C C . ALA A 1 100 ? 3.100 9.002 16.750 1.00 42.31 100 ALA A C 1
ATOM 801 O O . ALA A 1 100 ? 3.463 7.972 17.324 1.00 42.31 100 ALA A O 1
ATOM 802 N N . ALA A 1 101 ? 3.934 9.951 16.323 1.00 37.28 101 ALA A N 1
ATOM 803 C CA . ALA A 1 101 ? 5.361 9.996 16.623 1.00 37.28 101 ALA A CA 1
ATOM 804 C C . ALA A 1 101 ? 5.641 9.951 18.133 1.00 37.28 101 ALA A C 1
ATOM 806 O O . ALA A 1 101 ? 4.825 10.508 18.904 1.00 37.28 101 ALA A O 1
#

Secondary structure (DSSP, 8-state):
--HHHHHHHHHHHT--TT--HHHHHHHHHHHHHHHHHHHH-TTS-HHHHHHHHHHHHHHHHHHHHHTT----GGGTTSHHHHHHHHHHHHHTTT--SS---

Solvent-accessible surface area (backbone atoms only — not comparable to full-atom values): 5829 Å² total; per-residue (Å²): 136,53,73,66,33,54,52,40,47,52,56,52,72,69,51,74,92,76,74,50,69,76,59,40,56,55,48,28,34,51,28,46,53,49,26,56,56,34,72,69,35,90,82,57,52,72,67,59,36,52,51,27,44,43,52,20,52,43,35,47,53,51,49,32,55,76,68,79,38,91,78,60,58,78,64,45,80,48,52,74,61,44,50,52,55,50,50,50,62,33,38,79,73,71,47,69,65,81,57,89,127

Sequence (101 aa):
MSMYVELLTRALAEWPSEIRDDTLVEYARNCRREMVRTSSRRQKGAYAALAAEIAYDRALVKLCLAHDVVVAPDDFSHPETERRELEERLAERGLDLIGAA